Protein AF-A0A1Q7IIH7-F1 (afdb_monomer_lite)

Radius of gyration: 14.43 Å; chains: 1; bounding box: 34×41×33 Å

Sequence (110 aa):
MTESLAAVRNADFKDDLLDLRTRAFYMAWDTARVVYLLNRKYVLTTSWYWKQLFECSEQPRELRRLVETVAGFVNSSRQELVDAAERLWKETMLLVIRRGVSIESSEILV

Foldseek 3Di:
DDPLLVQLVVCVVVVPPVSNLVSLLVLLVVLLVLLCVVQVHDDPDPVCSLVVSVVRPQHFVVSNVLSCLSNVVDDDDSVSNNVSSVSSVVSSVVSCVVVVDDDDDPPPPD

pLDDT: mean 93.46, std 8.82, range [53.0, 98.62]

Structure (mmCIF, N/CA/C/O backbone):
data_AF-A0A1Q7IIH7-F1
#
_entry.id   AF-A0A1Q7IIH7-F1
#
loop_
_atom_site.group_PDB
_atom_site.id
_atom_site.type_symbol
_atom_site.label_atom_id
_atom_site.label_alt_id
_atom_site.label_comp_id
_atom_site.label_asym_id
_atom_site.label_entity_id
_atom_site.label_seq_id
_atom_site.pdbx_PDB_ins_code
_atom_site.Cartn_x
_atom_site.Cartn_y
_atom_site.Cartn_z
_atom_site.occupancy
_atom_site.B_iso_or_equiv
_atom_site.auth_seq_id
_atom_site.auth_comp_id
_atom_site.auth_asym_id
_atom_site.auth_atom_id
_atom_site.pdbx_PDB_model_num
ATOM 1 N N . MET A 1 1 ? -4.808 -13.964 -2.008 1.00 79.12 1 MET A N 1
ATOM 2 C CA . MET A 1 1 ? -4.065 -12.852 -2.649 1.00 79.12 1 MET A CA 1
ATOM 3 C C . MET A 1 1 ? -5.088 -11.823 -3.100 1.00 79.12 1 MET A C 1
ATOM 5 O O . MET A 1 1 ? -6.154 -12.250 -3.520 1.00 79.12 1 MET A O 1
ATOM 9 N N . THR A 1 2 ? -4.827 -10.520 -2.964 1.00 90.38 2 THR A N 1
ATOM 10 C CA . THR A 1 2 ? -5.740 -9.476 -3.478 1.00 90.38 2 THR A CA 1
ATOM 11 C C . THR A 1 2 ? -5.361 -9.085 -4.905 1.00 90.38 2 THR A C 1
ATOM 13 O O . THR A 1 2 ? -4.222 -9.299 -5.323 1.00 90.38 2 THR A O 1
ATOM 16 N N . GLU A 1 3 ? -6.302 -8.486 -5.634 1.00 93.69 3 GLU A N 1
ATOM 17 C CA . GLU A 1 3 ? -6.088 -8.018 -7.008 1.00 93.69 3 GLU A CA 1
ATOM 18 C C . GLU A 1 3 ? -4.888 -7.066 -7.120 1.00 93.69 3 GLU A C 1
ATOM 20 O O . GLU A 1 3 ? -4.037 -7.260 -7.983 1.00 93.69 3 GLU A O 1
ATOM 25 N N . SER A 1 4 ? -4.755 -6.096 -6.209 1.00 94.88 4 SER A N 1
ATOM 26 C CA . SER A 1 4 ? -3.679 -5.099 -6.260 1.00 94.88 4 SER A CA 1
ATOM 27 C C . SER A 1 4 ? -2.284 -5.735 -6.177 1.00 94.88 4 SER A C 1
ATOM 29 O O . SER A 1 4 ? -1.395 -5.357 -6.937 1.00 94.88 4 SER A O 1
ATOM 31 N N . LEU A 1 5 ? -2.094 -6.753 -5.322 1.00 96.88 5 LEU A N 1
ATOM 32 C CA . LEU A 1 5 ? -0.820 -7.482 -5.259 1.00 96.88 5 LEU A CA 1
ATOM 33 C C . LEU A 1 5 ? -0.598 -8.334 -6.516 1.00 96.88 5 LEU A C 1
ATOM 35 O O . LEU A 1 5 ? 0.512 -8.377 -7.042 1.00 96.88 5 LEU A O 1
ATOM 39 N N . ALA A 1 6 ? -1.645 -8.996 -7.017 1.00 97.31 6 ALA A N 1
ATOM 40 C CA . ALA A 1 6 ? -1.550 -9.776 -8.248 1.00 97.31 6 ALA A CA 1
ATOM 41 C C . ALA A 1 6 ? -1.147 -8.893 -9.441 1.00 97.31 6 ALA A C 1
ATOM 43 O O . ALA A 1 6 ? -0.299 -9.284 -10.240 1.00 97.31 6 ALA A O 1
ATOM 44 N N . ALA A 1 7 ? -1.692 -7.678 -9.532 1.00 97.75 7 ALA A N 1
ATOM 45 C CA . ALA A 1 7 ? -1.347 -6.719 -10.573 1.00 97.75 7 ALA A CA 1
ATOM 46 C C . ALA A 1 7 ? 0.124 -6.278 -10.496 1.00 97.75 7 ALA A C 1
ATOM 48 O O . ALA A 1 7 ? 0.792 -6.249 -11.526 1.00 97.75 7 ALA A O 1
ATOM 49 N N . VAL A 1 8 ? 0.649 -6.007 -9.293 1.00 97.88 8 VAL A N 1
ATOM 50 C CA . VAL A 1 8 ? 2.078 -5.704 -9.085 1.00 97.88 8 VAL A CA 1
ATOM 51 C C . VAL A 1 8 ? 2.957 -6.865 -9.552 1.00 97.88 8 VAL A C 1
ATOM 53 O O . VAL A 1 8 ? 3.868 -6.655 -10.348 1.00 97.88 8 VAL A O 1
ATOM 56 N N . ARG A 1 9 ? 2.654 -8.097 -9.121 1.00 97.94 9 ARG A N 1
ATOM 57 C CA . ARG A 1 9 ? 3.411 -9.295 -9.523 1.00 97.94 9 ARG A CA 1
ATOM 58 C C . ARG A 1 9 ? 3.379 -9.529 -11.029 1.00 97.94 9 ARG A C 1
ATOM 60 O O . ARG A 1 9 ? 4.389 -9.894 -11.613 1.00 97.94 9 ARG A O 1
ATOM 67 N N . ASN A 1 10 ? 2.229 -9.309 -11.661 1.00 98.00 10 ASN A N 1
ATOM 68 C CA . ASN A 1 10 ? 2.084 -9.467 -13.105 1.00 98.00 10 ASN A CA 1
ATOM 69 C C . ASN A 1 10 ? 2.881 -8.414 -13.880 1.00 98.00 10 ASN A C 1
ATOM 71 O O . ASN A 1 10 ? 3.465 -8.742 -14.909 1.00 98.00 10 ASN A O 1
ATOM 75 N N . ALA A 1 11 ? 2.897 -7.165 -13.410 1.00 97.69 11 ALA A N 1
ATOM 76 C CA . ALA A 1 11 ? 3.690 -6.105 -14.023 1.00 97.69 11 ALA A CA 1
ATOM 77 C C . ALA A 1 11 ? 5.194 -6.377 -13.880 1.00 97.69 11 ALA A C 1
ATOM 79 O O . ALA A 1 11 ? 5.939 -6.248 -14.849 1.00 97.69 11 ALA A O 1
ATOM 80 N N . ASP A 1 12 ? 5.621 -6.846 -12.702 1.00 97.94 12 ASP A N 1
ATOM 81 C CA . ASP A 1 12 ? 6.997 -7.284 -12.480 1.00 97.94 12 ASP A CA 1
ATOM 82 C C . ASP A 1 12 ? 7.365 -8.462 -13.393 1.00 97.94 12 ASP A C 1
ATOM 84 O O . ASP A 1 12 ? 8.369 -8.416 -14.095 1.00 97.94 12 ASP A O 1
ATOM 88 N N . PHE A 1 13 ? 6.514 -9.483 -13.489 1.00 97.56 13 PHE A N 1
ATOM 89 C CA . PHE A 1 13 ? 6.749 -10.627 -14.374 1.00 97.56 13 PHE A CA 1
ATOM 90 C C . PHE A 1 13 ? 6.904 -10.229 -15.852 1.00 97.56 13 PHE A C 1
ATOM 92 O O . PHE A 1 13 ? 7.677 -10.846 -16.582 1.00 97.56 13 PHE A O 1
ATOM 99 N N . LYS A 1 14 ? 6.185 -9.193 -16.298 1.00 97.19 14 LYS A N 1
ATOM 100 C CA . LYS A 1 14 ? 6.247 -8.671 -17.673 1.00 97.19 14 LYS A CA 1
ATOM 101 C C . LYS A 1 14 ? 7.446 -7.760 -17.945 1.00 97.19 14 LYS A C 1
ATOM 103 O O . LYS A 1 14 ? 7.606 -7.346 -19.087 1.00 97.19 14 LYS A O 1
ATOM 108 N N . ASP A 1 15 ? 8.249 -7.439 -16.929 1.00 95.69 15 ASP A N 1
ATOM 109 C CA . ASP A 1 15 ? 9.327 -6.444 -17.013 1.00 95.69 15 ASP A CA 1
ATOM 110 C C . ASP A 1 15 ? 8.843 -5.057 -17.490 1.00 95.69 15 ASP A C 1
ATOM 112 O O . ASP A 1 15 ? 9.557 -4.303 -18.149 1.00 95.69 15 ASP A O 1
ATOM 116 N N . ASP A 1 16 ? 7.600 -4.698 -17.151 1.00 96.25 16 ASP A N 1
ATOM 117 C CA . ASP A 1 16 ? 7.041 -3.382 -17.459 1.00 96.25 16 ASP A CA 1
ATOM 118 C C . ASP A 1 16 ? 7.211 -2.460 -16.249 1.00 96.25 16 ASP A C 1
ATOM 120 O O . ASP A 1 16 ? 6.393 -2.441 -15.327 1.00 96.25 16 ASP A O 1
ATOM 124 N N . LEU A 1 17 ? 8.301 -1.689 -16.232 1.00 95.44 17 LEU A N 1
ATOM 125 C CA . LEU A 1 17 ? 8.606 -0.790 -15.116 1.00 95.44 17 LEU A CA 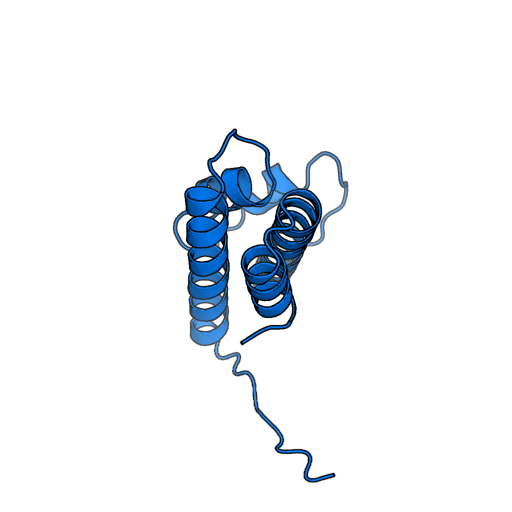1
ATOM 126 C C . LEU A 1 17 ? 7.554 0.318 -14.939 1.00 95.44 17 LEU A C 1
ATOM 128 O O . LEU A 1 17 ? 7.333 0.777 -13.813 1.00 95.44 17 LEU A O 1
ATOM 132 N N . LEU A 1 18 ? 6.929 0.775 -16.028 1.00 96.50 18 LEU A N 1
ATOM 133 C CA . LEU A 1 18 ? 5.913 1.820 -15.959 1.00 96.50 18 LEU A CA 1
ATOM 134 C C . LEU A 1 18 ? 4.636 1.261 -15.329 1.00 96.50 18 LEU A C 1
ATOM 136 O O . LEU A 1 18 ? 4.160 1.830 -14.345 1.00 96.50 18 LEU A O 1
ATOM 140 N N . ASP A 1 19 ? 4.140 0.126 -15.833 1.00 97.88 19 ASP A N 1
ATOM 141 C CA . ASP A 1 19 ? 2.979 -0.554 -15.249 1.00 97.88 19 ASP A CA 1
ATOM 142 C C . ASP A 1 19 ? 3.273 -0.950 -13.798 1.00 97.88 19 ASP A C 1
ATOM 144 O O . ASP A 1 19 ? 2.453 -0.687 -12.923 1.00 97.88 19 ASP A O 1
ATOM 148 N N . LEU A 1 20 ? 4.474 -1.453 -13.488 1.00 98.38 20 LEU A N 1
ATOM 149 C CA . LEU A 1 20 ? 4.866 -1.816 -12.123 1.00 98.38 20 LEU A CA 1
ATOM 150 C C . LEU A 1 20 ? 4.717 -0.639 -11.155 1.00 98.38 20 LEU A C 1
ATOM 152 O O . LEU A 1 20 ? 4.087 -0.780 -10.104 1.00 98.38 20 LEU A O 1
ATOM 156 N N . ARG A 1 21 ? 5.245 0.537 -11.515 1.00 97.81 21 ARG A N 1
ATOM 157 C CA . ARG A 1 21 ? 5.108 1.758 -10.704 1.00 97.81 21 ARG A CA 1
ATOM 158 C C . ARG A 1 21 ? 3.651 2.176 -10.556 1.00 97.81 21 ARG A C 1
ATOM 160 O O . ARG A 1 21 ? 3.229 2.536 -9.459 1.00 97.81 21 ARG A O 1
ATOM 167 N N . THR A 1 22 ? 2.870 2.099 -11.630 1.00 98.06 22 THR A N 1
ATOM 168 C CA . THR A 1 22 ? 1.444 2.434 -11.605 1.00 98.06 22 THR A CA 1
ATOM 169 C C . THR A 1 22 ? 0.648 1.480 -10.708 1.00 98.06 22 THR A C 1
ATOM 171 O O . THR A 1 22 ? -0.140 1.938 -9.877 1.00 98.06 22 THR A O 1
ATOM 174 N N . ARG A 1 23 ? 0.863 0.162 -10.809 1.00 98.19 23 ARG A N 1
ATOM 175 C CA . ARG A 1 23 ? 0.192 -0.841 -9.962 1.00 98.19 23 ARG A CA 1
ATOM 176 C C . ARG A 1 23 ? 0.600 -0.717 -8.503 1.00 98.19 23 ARG A C 1
ATOM 178 O O . ARG A 1 23 ? -0.269 -0.763 -7.633 1.00 98.19 23 ARG A O 1
ATOM 185 N N . ALA A 1 24 ? 1.886 -0.497 -8.238 1.00 98.19 24 ALA A N 1
ATOM 186 C CA . ALA A 1 24 ? 2.386 -0.248 -6.894 1.00 98.19 24 ALA A CA 1
ATOM 187 C C . ALA A 1 24 ? 1.705 0.987 -6.285 1.00 98.19 24 ALA A C 1
ATOM 189 O O . ALA A 1 24 ? 1.111 0.893 -5.210 1.00 98.19 24 ALA A O 1
ATOM 190 N N . PHE A 1 25 ? 1.662 2.106 -7.015 1.00 98.06 25 PHE A N 1
ATOM 191 C CA . PHE A 1 25 ? 0.990 3.323 -6.564 1.00 98.06 25 PHE A CA 1
ATOM 192 C C . PHE A 1 25 ? -0.476 3.074 -6.189 1.00 98.06 25 PHE A C 1
ATOM 194 O O . PHE A 1 25 ? -0.904 3.460 -5.101 1.00 98.06 25 PHE A O 1
ATOM 201 N N . TYR A 1 26 ? -1.245 2.380 -7.034 1.00 97.81 26 TYR A N 1
ATOM 202 C CA . TYR A 1 26 ?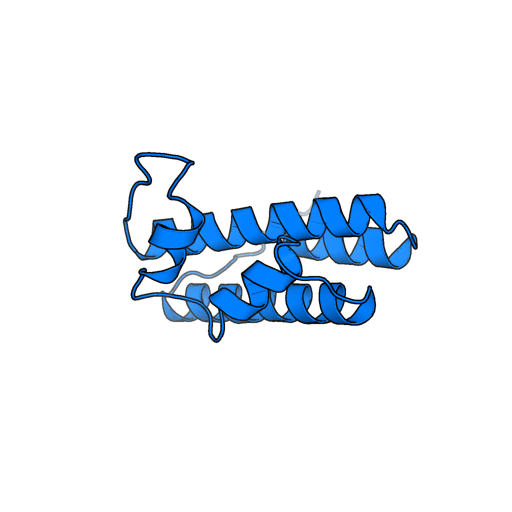 -2.636 2.045 -6.712 1.00 97.81 26 TYR A CA 1
ATOM 203 C C . TYR A 1 26 ? -2.770 1.144 -5.485 1.00 97.81 26 TYR A C 1
ATOM 205 O O . TYR A 1 26 ? -3.665 1.357 -4.668 1.00 97.81 26 TYR A O 1
ATOM 213 N N . MET A 1 27 ? -1.845 0.208 -5.285 1.00 97.62 27 MET A N 1
ATOM 214 C CA . MET A 1 27 ? -1.842 -0.612 -4.081 1.00 97.62 27 MET A CA 1
ATOM 215 C C . MET A 1 27 ? -1.605 0.219 -2.808 1.00 97.62 27 MET A C 1
ATOM 217 O O . MET A 1 27 ? -2.246 -0.043 -1.790 1.00 97.62 27 MET A O 1
ATOM 221 N N . ALA A 1 28 ? -0.761 1.259 -2.849 1.00 98.06 28 ALA A N 1
ATOM 222 C CA . ALA A 1 28 ? -0.626 2.185 -1.720 1.00 98.06 28 ALA A CA 1
ATOM 223 C C . ALA A 1 28 ? -1.952 2.899 -1.400 1.00 98.06 28 ALA A C 1
ATOM 225 O O . ALA A 1 28 ? -2.296 3.061 -0.226 1.00 98.06 28 ALA A O 1
ATOM 226 N N . TRP A 1 29 ? -2.727 3.284 -2.421 1.00 97.19 29 TRP A N 1
ATOM 227 C CA . TRP A 1 29 ? -4.066 3.852 -2.225 1.00 97.19 29 TRP A CA 1
ATOM 228 C C . TRP A 1 29 ? -5.040 2.856 -1.601 1.00 97.19 29 TRP A C 1
ATOM 230 O O . TRP A 1 29 ? -5.788 3.232 -0.698 1.00 97.19 29 TRP A O 1
ATOM 240 N N . ASP A 1 30 ? -5.024 1.600 -2.040 1.00 96.50 30 ASP A N 1
ATOM 241 C CA . ASP A 1 30 ? -5.887 0.555 -1.486 1.00 96.50 30 ASP A CA 1
ATOM 242 C C . ASP A 1 30 ? -5.559 0.271 -0.020 1.00 96.50 30 ASP A C 1
ATOM 244 O O . ASP A 1 30 ? -6.458 0.262 0.824 1.00 96.50 30 ASP A O 1
ATOM 248 N N . THR A 1 31 ? -4.273 0.151 0.322 1.00 97.56 31 THR A N 1
ATOM 249 C CA . THR A 1 31 ? -3.845 0.051 1.722 1.00 97.56 31 THR A CA 1
ATOM 250 C C . THR A 1 31 ? -4.304 1.265 2.527 1.00 97.56 31 THR A C 1
ATOM 252 O O . THR A 1 31 ? -4.829 1.103 3.630 1.00 97.56 31 THR A O 1
ATOM 255 N N . ALA A 1 32 ? -4.162 2.479 1.989 1.00 97.25 32 ALA A N 1
ATOM 256 C CA . ALA A 1 32 ? -4.601 3.685 2.681 1.00 97.25 32 ALA A CA 1
ATOM 257 C C . ALA A 1 32 ? -6.109 3.668 2.971 1.00 97.25 32 ALA A C 1
ATOM 259 O O . ALA A 1 32 ? -6.521 3.982 4.087 1.00 97.25 32 ALA A O 1
ATOM 260 N N . ARG A 1 33 ? -6.934 3.240 2.008 1.00 95.44 33 ARG A N 1
ATOM 261 C CA . ARG A 1 33 ? -8.390 3.096 2.188 1.00 95.44 33 ARG A CA 1
ATOM 262 C C . ARG A 1 33 ? -8.727 2.113 3.305 1.00 95.44 33 ARG A C 1
ATOM 264 O O . ARG A 1 33 ? -9.572 2.423 4.142 1.00 95.44 33 ARG A O 1
ATOM 271 N N . VAL A 1 34 ? -8.040 0.970 3.360 1.00 96.06 34 VAL A N 1
ATOM 272 C CA . VAL A 1 34 ? -8.205 -0.010 4.446 1.00 96.06 34 VAL A CA 1
ATOM 273 C C . VAL A 1 34 ? -7.860 0.614 5.797 1.00 96.06 34 VAL A C 1
ATOM 275 O O . VAL A 1 34 ? -8.635 0.495 6.744 1.00 96.06 34 VAL A O 1
ATOM 278 N N . VAL A 1 35 ? -6.735 1.325 5.890 1.00 97.38 35 VAL A N 1
ATOM 279 C CA . VAL A 1 35 ? -6.329 2.009 7.126 1.00 97.38 35 VAL A CA 1
ATOM 280 C C . VAL A 1 35 ? -7.382 3.029 7.553 1.00 97.38 35 VAL A C 1
ATOM 282 O O . VAL A 1 35 ? -7.837 2.992 8.695 1.00 97.38 35 VAL A O 1
ATOM 285 N N . TYR A 1 36 ? -7.840 3.898 6.654 1.00 96.94 36 TYR A N 1
ATOM 286 C CA . TYR A 1 36 ? -8.881 4.872 6.982 1.00 96.94 36 TYR A CA 1
ATOM 287 C C . TYR A 1 36 ? -10.175 4.227 7.464 1.00 96.94 36 TYR A C 1
ATOM 289 O O . TYR A 1 36 ? -10.739 4.671 8.467 1.00 96.94 36 TYR A O 1
ATOM 297 N N . LEU A 1 37 ? -10.608 3.157 6.797 1.00 95.56 37 LEU A N 1
ATOM 298 C CA . LEU A 1 37 ? -11.805 2.415 7.169 1.00 95.56 37 LEU A CA 1
ATOM 299 C C . LEU A 1 37 ? -11.689 1.844 8.587 1.00 95.56 37 LEU A C 1
ATOM 301 O O . LEU A 1 37 ? -12.582 2.048 9.410 1.00 95.56 37 LEU A O 1
ATOM 305 N N . LEU A 1 38 ? -10.568 1.191 8.904 1.00 95.00 38 LEU A N 1
ATOM 306 C CA . LEU A 1 38 ? -10.333 0.604 10.227 1.00 95.00 38 LEU A CA 1
ATOM 307 C C . LEU A 1 38 ? -10.242 1.657 11.339 1.00 95.00 38 LEU A C 1
ATOM 309 O O . LEU A 1 38 ? -10.639 1.388 12.472 1.00 95.00 38 LEU A O 1
ATOM 313 N N . ASN A 1 39 ? -9.779 2.864 11.012 1.00 95.56 39 ASN A N 1
ATOM 314 C CA . ASN A 1 39 ? -9.748 4.001 11.933 1.00 95.56 39 ASN A CA 1
ATOM 315 C C . ASN A 1 39 ? -11.057 4.813 11.938 1.00 95.56 39 ASN A C 1
ATOM 317 O O . ASN A 1 39 ? -11.138 5.807 12.657 1.00 95.56 39 ASN A O 1
ATOM 321 N N . ARG A 1 40 ? -12.071 4.430 11.143 1.00 95.00 40 ARG A N 1
ATOM 322 C CA . ARG A 1 40 ? -13.337 5.172 10.963 1.00 95.00 40 ARG A CA 1
ATOM 323 C C . ARG A 1 40 ? -13.118 6.654 10.628 1.00 95.00 40 ARG A C 1
ATOM 325 O O . ARG A 1 40 ? -13.856 7.524 11.089 1.00 95.00 40 ARG A O 1
ATOM 332 N N . LYS A 1 41 ? -12.077 6.948 9.846 1.00 93.81 41 LYS A N 1
ATOM 333 C CA . LYS A 1 41 ? -11.637 8.312 9.542 1.00 93.81 41 LYS A CA 1
ATOM 334 C C . LYS A 1 41 ? -12.020 8.676 8.111 1.00 93.81 41 LYS A C 1
ATOM 336 O O . LYS A 1 41 ? -11.538 8.068 7.161 1.00 93.81 41 LYS A O 1
ATOM 341 N N . TYR A 1 42 ? -12.864 9.694 7.970 1.00 88.38 42 TYR A N 1
ATOM 342 C CA . TYR A 1 42 ? -13.195 10.294 6.679 1.00 88.38 42 TYR A CA 1
ATOM 343 C C . TYR A 1 42 ? -12.129 11.316 6.285 1.00 88.38 42 TYR A C 1
ATOM 345 O O . TYR A 1 42 ? -11.704 12.131 7.106 1.00 88.38 42 TYR A O 1
ATOM 353 N N . VAL A 1 43 ? -11.708 11.283 5.022 1.00 86.44 43 VAL A N 1
ATOM 354 C CA . VAL A 1 43 ? -10.722 12.226 4.489 1.00 86.44 43 VAL A CA 1
ATOM 355 C C . VAL A 1 43 ? -11.445 13.402 3.849 1.00 86.44 43 VAL A C 1
ATOM 357 O O . VAL A 1 43 ? -12.191 13.228 2.891 1.00 86.44 43 VAL A O 1
ATOM 360 N N . LEU A 1 44 ? -11.225 14.601 4.389 1.00 79.12 44 LEU A N 1
ATOM 361 C CA . LEU A 1 44 ? -11.908 15.820 3.942 1.00 79.12 44 LEU A CA 1
ATOM 362 C C . LEU A 1 44 ? -11.219 16.482 2.742 1.00 79.12 44 LEU A C 1
ATOM 364 O O . LEU A 1 44 ? -11.875 17.176 1.971 1.00 79.12 44 LEU A O 1
ATOM 368 N N . THR A 1 45 ? -9.904 16.290 2.578 1.00 86.25 45 THR A N 1
ATOM 369 C CA . THR A 1 45 ? -9.129 16.886 1.480 1.00 86.25 45 THR A CA 1
ATOM 370 C C . THR A 1 45 ? -8.058 15.927 0.969 1.00 86.25 45 THR A C 1
ATOM 372 O O . THR A 1 45 ? -7.418 15.205 1.735 1.00 86.25 45 THR A O 1
ATOM 375 N N . THR A 1 46 ? -7.819 15.937 -0.343 1.00 83.19 46 THR A N 1
ATOM 376 C CA . THR A 1 46 ? -6.766 15.125 -0.974 1.00 83.19 46 THR A CA 1
ATOM 377 C C . THR A 1 46 ? -5.367 15.660 -0.679 1.00 83.19 46 THR A C 1
ATOM 379 O O . THR A 1 46 ? -4.422 14.881 -0.586 1.00 83.19 46 THR A O 1
ATOM 382 N N . SER A 1 47 ? -5.226 16.968 -0.446 1.00 86.94 47 SER A N 1
ATOM 383 C CA . SER A 1 47 ? -3.936 17.606 -0.161 1.00 86.94 47 SER A CA 1
ATOM 384 C C . SER A 1 47 ? -3.269 17.080 1.112 1.00 86.94 47 SER A C 1
ATOM 386 O O . SER A 1 47 ? -2.053 17.169 1.246 1.00 86.94 47 SER A O 1
ATOM 388 N N . TRP A 1 48 ? -4.049 16.586 2.080 1.00 88.50 48 TRP A N 1
ATOM 389 C CA . TRP A 1 48 ? -3.545 16.105 3.374 1.00 88.50 48 TRP A CA 1
ATOM 390 C C . TRP A 1 48 ? -3.700 14.592 3.539 1.00 88.50 48 TRP A C 1
ATOM 392 O O . TRP A 1 48 ? -3.481 14.082 4.635 1.00 88.50 48 TRP A O 1
ATOM 402 N N . TYR A 1 49 ? -4.040 13.881 2.460 1.00 93.75 49 TYR A N 1
ATOM 403 C CA . TYR A 1 49 ? -4.333 12.450 2.471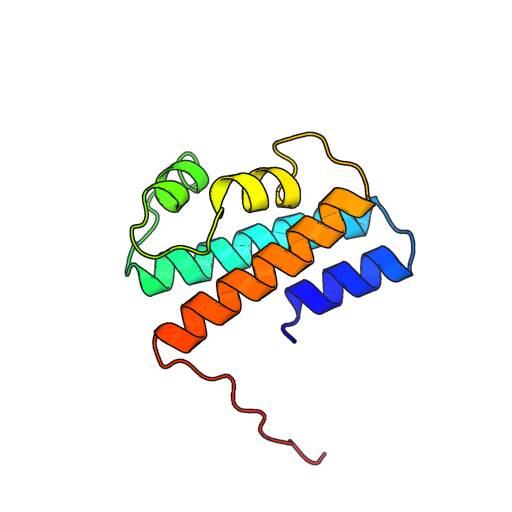 1.00 93.75 49 TYR A CA 1
ATOM 404 C C . TYR A 1 49 ? -3.204 11.659 3.155 1.00 93.75 49 TYR A C 1
ATOM 406 O O . TYR A 1 49 ? -3.342 11.201 4.283 1.00 93.75 49 TYR A O 1
ATOM 414 N N . TRP A 1 50 ? -2.006 11.615 2.577 1.00 95.25 50 TRP A N 1
ATOM 415 C CA . TRP A 1 50 ? -0.904 10.823 3.144 1.00 95.25 50 TRP A CA 1
ATOM 416 C C . TRP A 1 50 ? -0.491 11.248 4.558 1.00 95.25 50 TRP A C 1
ATOM 418 O O . TRP A 1 50 ? -0.206 10.400 5.400 1.00 95.25 50 TRP A O 1
ATOM 428 N N . LYS A 1 51 ? -0.543 12.549 4.867 1.00 94.00 51 LYS A N 1
ATOM 429 C CA . LYS A 1 51 ? -0.283 13.044 6.225 1.00 94.00 51 LYS A CA 1
ATOM 430 C C . LYS A 1 51 ? -1.281 12.456 7.226 1.00 94.00 51 LYS A C 1
ATOM 432 O O . LYS A 1 51 ? -0.876 11.873 8.227 1.00 94.00 51 LYS A O 1
ATOM 437 N N . GLN A 1 52 ? -2.575 12.564 6.931 1.00 95.56 52 GLN A N 1
ATOM 438 C CA . GLN A 1 52 ? -3.637 12.055 7.794 1.00 95.56 52 GLN A CA 1
ATOM 439 C C . GLN A 1 52 ? -3.616 10.532 7.927 1.00 95.56 52 GLN A C 1
ATOM 441 O O . GLN A 1 52 ? -4.044 10.031 8.969 1.00 95.56 52 GLN A O 1
ATOM 446 N N . LEU A 1 53 ? -3.160 9.822 6.891 1.00 96.69 53 LEU A N 1
ATOM 447 C CA . LEU A 1 53 ? -2.965 8.376 6.912 1.00 96.69 53 LEU A CA 1
ATOM 448 C C . LEU A 1 53 ? -1.911 7.987 7.953 1.00 96.69 53 LEU A C 1
ATOM 450 O O . LEU A 1 53 ? -2.144 7.098 8.764 1.00 96.69 53 LEU A O 1
ATOM 454 N N . PHE A 1 54 ? -0.766 8.672 7.968 1.00 96.81 54 PHE A N 1
ATOM 455 C CA . PHE A 1 54 ? 0.333 8.353 8.888 1.00 96.81 54 PHE A CA 1
ATOM 456 C C . PHE A 1 54 ? 0.064 8.749 10.347 1.00 96.81 54 PHE A C 1
ATOM 458 O O . PHE A 1 54 ? 0.830 8.374 11.232 1.00 96.81 54 PHE A O 1
ATOM 465 N N . GLU A 1 55 ? -0.999 9.510 10.597 1.00 94.94 55 GLU A N 1
ATOM 466 C CA . GLU A 1 55 ? -1.481 9.878 11.934 1.00 94.94 55 GLU A CA 1
ATOM 467 C C . GLU A 1 55 ? -2.523 8.884 12.482 1.00 94.94 55 GLU A C 1
ATOM 469 O O . GLU A 1 55 ? -2.976 9.031 13.616 1.00 94.94 55 GLU A O 1
ATOM 474 N N . CYS A 1 56 ? -2.951 7.891 11.694 1.00 96.50 56 CYS A N 1
ATOM 475 C CA . CYS A 1 56 ? -3.874 6.856 12.154 1.00 96.50 56 CYS A CA 1
ATOM 476 C C . CYS A 1 56 ? -3.226 5.958 13.221 1.00 96.50 56 CYS A C 1
ATOM 478 O O . CYS A 1 56 ? -2.071 5.549 13.089 1.00 96.50 56 CYS A O 1
ATOM 480 N N . SER A 1 57 ? -3.984 5.612 14.267 1.00 95.44 57 SER A N 1
ATOM 481 C CA . SER A 1 57 ? -3.498 4.732 15.337 1.00 95.44 57 SER A CA 1
ATOM 482 C C . SER A 1 57 ? -3.379 3.287 14.861 1.00 95.44 57 SER A C 1
ATOM 484 O O . SER A 1 57 ? -2.408 2.601 15.171 1.00 95.44 57 SER A O 1
ATOM 486 N N . GLU A 1 58 ? -4.347 2.830 14.067 1.00 95.69 58 GLU A N 1
ATOM 487 C CA . GLU A 1 58 ? -4.363 1.480 13.514 1.00 95.69 58 GLU A CA 1
ATOM 488 C C . GLU A 1 58 ? -3.704 1.471 12.146 1.00 95.69 58 GLU A C 1
ATOM 490 O O . GLU A 1 58 ? -4.293 1.933 11.172 1.00 95.69 58 GLU A O 1
ATOM 495 N N . GLN A 1 59 ? -2.487 0.945 12.060 1.00 97.12 59 GLN A N 1
ATOM 496 C CA . GLN A 1 59 ? -1.733 0.925 10.811 1.00 97.12 59 GLN A CA 1
ATOM 497 C C . GLN A 1 59 ? -0.852 -0.327 10.668 1.00 97.12 59 GLN A C 1
ATOM 499 O O . GLN A 1 59 ? -0.468 -0.942 11.671 1.00 97.12 59 GLN A O 1
ATOM 504 N N . PRO A 1 60 ? -0.525 -0.724 9.422 1.00 97.19 60 PRO A N 1
ATOM 505 C CA . PRO A 1 60 ? 0.518 -1.701 9.129 1.00 97.19 60 PRO A CA 1
ATOM 506 C C . PRO A 1 60 ? 1.851 -1.309 9.775 1.00 97.19 60 PRO A C 1
ATOM 508 O O . PRO A 1 60 ? 2.148 -0.122 9.950 1.00 97.19 60 PRO A O 1
ATOM 511 N N . ARG A 1 61 ? 2.691 -2.295 10.106 1.00 97.31 61 ARG A N 1
ATOM 512 C CA . ARG A 1 61 ? 4.049 -1.996 10.579 1.00 97.31 61 ARG A CA 1
ATOM 513 C C . ARG A 1 61 ? 4.825 -1.283 9.479 1.00 97.31 61 ARG A C 1
ATOM 515 O O . ARG A 1 61 ? 4.736 -1.665 8.317 1.00 97.31 61 ARG A O 1
ATOM 522 N N . GLU A 1 62 ? 5.581 -0.259 9.869 1.00 97.38 62 GLU A N 1
ATOM 523 C CA . GLU A 1 62 ? 6.400 0.546 8.953 1.00 97.38 62 GLU A CA 1
ATOM 524 C C . GLU A 1 62 ? 5.602 1.202 7.808 1.00 97.38 62 GLU A C 1
ATOM 526 O O . GLU A 1 62 ? 6.183 1.513 6.768 1.00 97.38 62 GLU A O 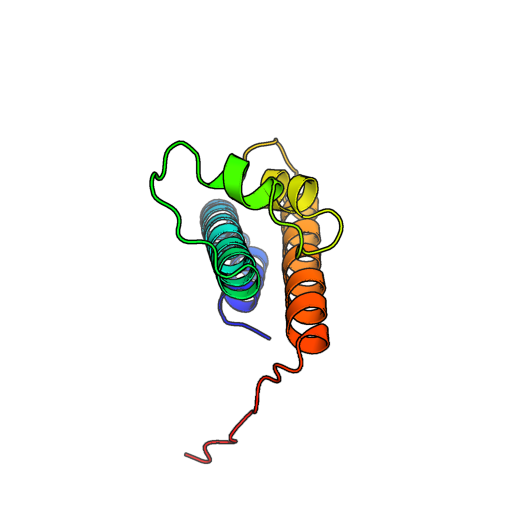1
ATOM 531 N N . LEU A 1 63 ? 4.291 1.438 7.993 1.00 98.12 63 LEU A N 1
ATOM 532 C CA . LEU A 1 63 ? 3.389 1.941 6.948 1.00 98.12 63 LEU A CA 1
ATOM 533 C C . LEU A 1 63 ? 3.996 3.100 6.153 1.00 98.12 63 LEU A C 1
ATOM 535 O O . LEU A 1 63 ? 3.990 3.057 4.928 1.00 98.12 63 LEU A O 1
ATOM 539 N N . ARG A 1 64 ? 4.532 4.117 6.841 1.00 98.31 64 ARG A N 1
ATOM 540 C CA . ARG A 1 64 ? 5.110 5.298 6.189 1.00 98.31 64 ARG A CA 1
ATOM 541 C C . ARG A 1 64 ? 6.225 4.932 5.216 1.00 98.31 64 ARG A C 1
ATOM 543 O O . ARG A 1 64 ? 6.119 5.275 4.047 1.00 98.31 64 ARG A O 1
ATOM 550 N N . ARG A 1 65 ? 7.235 4.191 5.682 1.00 98.31 65 ARG A N 1
ATOM 551 C CA . ARG A 1 65 ? 8.381 3.775 4.861 1.00 98.31 65 ARG A CA 1
ATOM 552 C C . ARG A 1 65 ? 7.916 2.993 3.635 1.00 98.31 65 ARG A C 1
ATOM 554 O O . ARG A 1 65 ? 8.355 3.260 2.524 1.00 98.31 65 ARG A O 1
ATOM 561 N N . LEU A 1 66 ? 7.009 2.038 3.841 1.00 98.56 66 LEU A N 1
ATOM 562 C CA . LEU A 1 66 ? 6.499 1.190 2.767 1.00 98.56 66 LEU A CA 1
ATOM 563 C C . LEU A 1 66 ? 5.686 1.991 1.744 1.00 98.56 66 LEU A C 1
ATOM 565 O O . LEU A 1 66 ? 5.884 1.821 0.547 1.00 98.56 66 LEU A O 1
ATOM 569 N N . VAL A 1 67 ? 4.806 2.888 2.196 1.00 98.44 67 VAL A N 1
ATOM 570 C CA . VAL A 1 67 ? 4.021 3.761 1.312 1.00 98.44 67 VAL A CA 1
ATOM 571 C C . VAL A 1 67 ? 4.919 4.733 0.561 1.00 98.44 67 VAL A C 1
ATOM 573 O O . VAL A 1 67 ? 4.714 4.915 -0.629 1.00 98.44 67 VAL A O 1
ATOM 576 N N . GLU A 1 68 ? 5.917 5.336 1.204 1.00 98.25 68 GLU A N 1
ATOM 577 C CA . GLU A 1 68 ? 6.852 6.245 0.535 1.00 98.25 68 GLU A CA 1
ATOM 578 C C . GLU A 1 68 ? 7.571 5.556 -0.633 1.00 98.25 68 GLU A C 1
ATOM 580 O O . GLU A 1 68 ? 7.681 6.145 -1.710 1.00 98.25 68 GLU A O 1
ATOM 585 N N . THR A 1 69 ? 7.991 4.298 -0.460 1.00 98.50 69 THR A N 1
ATOM 586 C CA . THR A 1 69 ? 8.568 3.484 -1.540 1.00 98.50 69 THR A CA 1
ATOM 587 C C . THR A 1 69 ? 7.528 3.129 -2.604 1.00 98.50 69 THR A C 1
ATOM 589 O O . THR A 1 69 ? 7.726 3.416 -3.782 1.00 98.50 69 THR A O 1
ATOM 592 N N . VAL A 1 70 ? 6.405 2.531 -2.201 1.00 98.19 70 VAL A N 1
ATOM 593 C CA . VAL A 1 70 ? 5.387 1.978 -3.112 1.00 98.19 70 VAL A CA 1
ATOM 594 C C . VAL A 1 70 ? 4.651 3.070 -3.898 1.00 98.19 70 VAL A C 1
ATOM 596 O O . VAL A 1 70 ? 4.310 2.872 -5.061 1.00 98.19 70 VAL A O 1
ATOM 599 N N . ALA A 1 71 ? 4.433 4.239 -3.293 1.00 97.38 71 ALA A N 1
ATOM 600 C CA . ALA A 1 71 ? 3.809 5.392 -3.935 1.00 97.38 71 ALA A CA 1
ATOM 601 C C . ALA A 1 71 ? 4.800 6.257 -4.737 1.00 97.38 71 ALA A C 1
ATOM 603 O O . ALA A 1 71 ? 4.384 7.230 -5.364 1.00 97.38 71 ALA A O 1
ATOM 604 N N . GLY A 1 72 ? 6.096 5.921 -4.724 1.00 96.69 72 GLY A N 1
ATOM 605 C CA . GLY A 1 72 ? 7.125 6.630 -5.486 1.00 96.69 72 GLY A CA 1
ATOM 606 C C . GLY A 1 72 ? 7.484 8.013 -4.936 1.00 96.69 72 GLY A C 1
ATOM 607 O O . GLY A 1 72 ? 7.912 8.876 -5.698 1.00 96.69 72 GLY A O 1
ATOM 608 N N . PHE A 1 73 ? 7.310 8.250 -3.632 1.00 96.06 73 PHE A N 1
ATOM 609 C CA . PHE A 1 73 ? 7.747 9.497 -2.983 1.00 96.06 73 PHE A CA 1
ATOM 610 C C . PHE A 1 73 ? 9.256 9.525 -2.749 1.00 96.06 73 PHE A C 1
ATOM 612 O O . PHE A 1 73 ? 9.850 10.596 -2.640 1.00 96.06 73 PHE A O 1
ATOM 619 N N . VAL A 1 74 ? 9.869 8.344 -2.687 1.00 97.44 74 VAL A N 1
ATOM 620 C CA . VAL A 1 74 ? 11.316 8.166 -2.640 1.00 97.44 74 VAL A CA 1
ATOM 621 C C . VAL A 1 74 ? 11.774 7.321 -3.821 1.00 97.44 74 VAL A C 1
ATOM 623 O O . VAL A 1 74 ? 11.047 6.456 -4.316 1.00 97.44 74 VAL A O 1
ATOM 626 N N . ASN A 1 75 ? 13.006 7.561 -4.263 1.00 95.56 75 ASN A N 1
ATOM 627 C CA . ASN A 1 75 ? 13.632 6.715 -5.268 1.00 95.56 75 ASN A CA 1
ATOM 628 C C . ASN A 1 75 ? 13.825 5.302 -4.710 1.00 95.56 75 ASN A C 1
ATOM 630 O O . ASN A 1 75 ? 14.219 5.127 -3.559 1.00 95.56 75 ASN A O 1
ATOM 634 N N . SER A 1 76 ? 13.559 4.309 -5.548 1.00 96.81 76 SER A N 1
ATOM 635 C CA . SER A 1 76 ? 13.762 2.898 -5.243 1.00 96.81 76 SER A CA 1
ATOM 636 C C . SER A 1 76 ? 14.156 2.148 -6.508 1.00 96.81 76 SER A C 1
ATOM 638 O O . SER A 1 76 ? 13.769 2.512 -7.626 1.00 96.81 76 SER A O 1
ATOM 640 N N . SER A 1 77 ? 14.959 1.108 -6.332 1.00 97.56 77 SER A N 1
ATOM 641 C CA . SER A 1 77 ? 15.190 0.101 -7.357 1.00 97.56 77 SER A CA 1
ATOM 642 C C . SER A 1 77 ? 13.919 -0.715 -7.603 1.00 97.56 77 SER A C 1
ATOM 644 O O . SER A 1 77 ? 12.996 -0.750 -6.787 1.00 97.56 77 SER A O 1
ATOM 646 N N . ARG A 1 78 ? 13.883 -1.416 -8.738 1.00 97.31 78 ARG A N 1
ATOM 647 C CA . ARG A 1 78 ? 12.785 -2.329 -9.072 1.00 97.31 78 ARG A CA 1
ATOM 648 C C . ARG A 1 78 ? 12.562 -3.378 -7.978 1.00 97.31 78 ARG A C 1
ATOM 650 O O . ARG A 1 78 ? 11.424 -3.588 -7.576 1.00 97.31 78 ARG A O 1
ATOM 657 N N . GLN A 1 79 ? 13.638 -3.981 -7.469 1.00 97.81 79 GLN A N 1
ATOM 658 C CA . GLN A 1 79 ? 13.543 -5.000 -6.423 1.00 97.81 79 GLN A CA 1
ATOM 659 C C . GLN A 1 79 ? 12.998 -4.419 -5.115 1.00 97.81 79 GLN A C 1
ATOM 661 O O . GLN A 1 79 ? 12.084 -4.987 -4.528 1.00 97.81 79 GLN A O 1
ATOM 666 N N . GLU A 1 80 ? 13.493 -3.252 -4.690 1.00 98.31 80 GLU A N 1
ATOM 667 C CA . GLU A 1 80 ? 12.992 -2.584 -3.481 1.00 98.31 80 GLU A CA 1
ATOM 668 C C . GLU A 1 80 ? 11.505 -2.236 -3.591 1.00 98.31 80 GLU A C 1
ATOM 670 O O . GLU A 1 80 ? 10.778 -2.352 -2.606 1.00 98.31 80 GLU A O 1
ATOM 675 N N . LEU A 1 81 ? 11.040 -1.838 -4.780 1.00 98.56 81 LEU A N 1
ATOM 676 C CA . LEU A 1 81 ? 9.629 -1.562 -5.031 1.00 98.56 81 LEU A CA 1
ATOM 677 C C . LEU A 1 81 ? 8.767 -2.823 -4.878 1.00 98.56 81 LEU A C 1
ATOM 679 O O . LEU A 1 81 ? 7.735 -2.775 -4.207 1.00 98.56 81 LEU A O 1
ATOM 683 N N . VAL A 1 82 ? 9.196 -3.945 -5.463 1.00 98.38 82 VAL A N 1
ATOM 684 C CA . VAL A 1 82 ? 8.492 -5.234 -5.365 1.00 98.38 82 VAL A CA 1
ATOM 685 C C . VAL A 1 82 ? 8.474 -5.731 -3.918 1.00 98.38 82 VAL A C 1
ATOM 687 O O . VAL A 1 82 ? 7.409 -6.058 -3.393 1.00 98.38 82 VAL A O 1
ATOM 690 N N . ASP A 1 83 ? 9.616 -5.705 -3.232 1.00 98.56 83 ASP A N 1
ATOM 691 C CA . ASP A 1 83 ? 9.726 -6.148 -1.840 1.00 98.56 83 ASP A CA 1
ATOM 692 C C . ASP A 1 83 ? 8.878 -5.281 -0.901 1.00 98.56 83 ASP A C 1
ATOM 694 O O . ASP A 1 83 ? 8.180 -5.793 -0.017 1.00 98.56 83 ASP A O 1
ATOM 698 N N . ALA A 1 84 ? 8.896 -3.958 -1.098 1.00 98.62 84 ALA A N 1
ATOM 699 C CA . ALA A 1 84 ? 8.056 -3.040 -0.340 1.00 98.62 84 ALA A CA 1
ATOM 700 C C . ALA A 1 84 ? 6.571 -3.288 -0.617 1.00 98.62 84 ALA A C 1
ATOM 702 O O . ALA A 1 84 ? 5.765 -3.227 0.313 1.00 98.62 84 ALA A O 1
ATOM 703 N N . ALA A 1 85 ? 6.207 -3.618 -1.858 1.00 98.38 85 ALA A N 1
ATOM 704 C CA . ALA A 1 85 ? 4.835 -3.923 -2.214 1.00 98.38 85 ALA A CA 1
ATOM 705 C C . ALA A 1 85 ? 4.334 -5.216 -1.535 1.00 98.38 85 ALA A C 1
ATOM 707 O O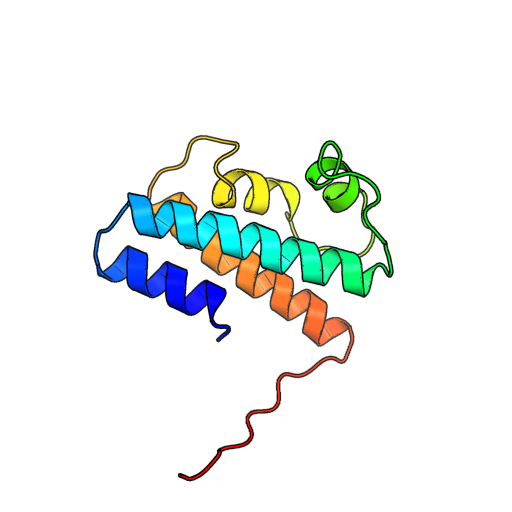 . ALA A 1 85 ? 3.311 -5.210 -0.842 1.00 98.38 85 ALA A O 1
ATOM 708 N N . GLU A 1 86 ? 5.093 -6.306 -1.640 1.00 98.50 86 GLU A N 1
ATOM 709 C CA . GLU A 1 86 ? 4.814 -7.569 -0.943 1.00 98.50 86 GLU A CA 1
ATOM 710 C C . GLU A 1 86 ? 4.656 -7.357 0.566 1.00 98.50 86 GLU A C 1
ATOM 712 O O . GLU A 1 86 ? 3.717 -7.854 1.205 1.00 98.50 86 GLU A O 1
ATOM 717 N N . ARG A 1 87 ? 5.566 -6.571 1.151 1.00 98.56 87 ARG A N 1
ATOM 718 C CA . ARG A 1 87 ? 5.557 -6.271 2.579 1.00 98.56 87 ARG A CA 1
ATOM 719 C C . ARG A 1 87 ? 4.352 -5.427 2.982 1.00 98.56 87 ARG A C 1
ATOM 721 O O . ARG A 1 87 ? 3.723 -5.739 3.995 1.00 98.56 87 ARG A O 1
ATOM 728 N N . LEU A 1 88 ? 4.012 -4.402 2.201 1.00 98.56 88 LEU A N 1
ATOM 729 C CA . LEU A 1 88 ? 2.857 -3.539 2.445 1.00 98.56 88 LEU A CA 1
ATOM 730 C C . LEU A 1 88 ? 1.561 -4.347 2.416 1.00 98.56 88 LEU A C 1
ATOM 732 O O . LEU A 1 88 ? 0.744 -4.226 3.333 1.00 98.56 88 LEU A O 1
ATOM 736 N N . TRP A 1 89 ? 1.402 -5.222 1.422 1.00 97.94 89 TRP A N 1
ATOM 737 C CA . TRP A 1 89 ? 0.259 -6.125 1.347 1.00 97.94 89 TRP A CA 1
ATOM 738 C C . TRP A 1 89 ? 0.184 -7.037 2.574 1.00 97.94 89 TRP A C 1
ATOM 740 O O . TRP A 1 89 ? -0.843 -7.076 3.255 1.00 97.94 89 TRP A O 1
ATOM 750 N N . LYS A 1 90 ? 1.285 -7.722 2.909 1.00 97.75 90 LYS A N 1
ATOM 751 C CA . LYS A 1 90 ? 1.336 -8.653 4.044 1.00 97.75 90 LYS A CA 1
ATOM 752 C C . LYS A 1 90 ? 0.954 -7.975 5.358 1.00 97.75 90 LYS A C 1
ATOM 754 O O . LYS A 1 90 ? 0.120 -8.495 6.097 1.00 97.75 90 LYS A O 1
ATOM 759 N N . GLU A 1 91 ? 1.541 -6.820 5.658 1.00 98.19 91 GLU A N 1
ATOM 760 C CA . GLU A 1 91 ? 1.266 -6.092 6.901 1.00 98.19 91 GLU A CA 1
ATOM 761 C C . GLU A 1 91 ? -0.161 -5.518 6.933 1.00 98.19 91 GLU A C 1
ATOM 763 O O . GLU A 1 91 ? -0.795 -5.506 7.991 1.00 98.19 91 GLU A O 1
ATOM 768 N N . THR A 1 92 ? -0.708 -5.123 5.778 1.00 97.25 92 THR A N 1
ATOM 769 C CA . THR A 1 92 ? -2.121 -4.729 5.652 1.00 97.25 92 THR A CA 1
ATOM 770 C C . THR A 1 92 ? -3.044 -5.905 5.966 1.00 97.25 92 THR A C 1
ATOM 772 O O . THR A 1 92 ? -3.954 -5.771 6.783 1.00 97.25 92 THR A O 1
ATOM 775 N N . MET A 1 93 ? -2.779 -7.087 5.406 1.00 95.81 93 MET A N 1
ATOM 776 C CA . MET A 1 93 ? -3.575 -8.284 5.687 1.00 95.81 93 MET A CA 1
ATOM 777 C C . MET A 1 93 ? -3.485 -8.711 7.155 1.00 95.81 93 MET A C 1
ATOM 779 O O . MET A 1 93 ? -4.502 -9.048 7.756 1.00 95.81 93 MET A O 1
ATOM 783 N N . LEU A 1 94 ? -2.302 -8.635 7.772 1.00 96.06 94 LEU A N 1
ATOM 784 C CA . LEU A 1 94 ? -2.140 -8.901 9.206 1.00 96.06 94 LEU A CA 1
ATOM 785 C C . LEU A 1 94 ? -2.919 -7.907 10.078 1.00 96.06 94 LEU A C 1
ATOM 787 O O . LEU A 1 94 ? -3.411 -8.275 11.145 1.00 96.06 94 LEU A O 1
ATOM 791 N N . LEU A 1 95 ? -3.029 -6.641 9.670 1.00 95.62 95 LEU A N 1
ATOM 792 C CA . LEU A 1 95 ? -3.884 -5.668 10.349 1.00 95.62 95 LEU A CA 1
ATOM 793 C C . LEU A 1 95 ? -5.368 -6.054 10.239 1.00 95.62 95 LEU A C 1
ATOM 795 O O . LEU A 1 95 ? -6.054 -6.091 11.257 1.00 95.62 95 LEU A O 1
ATOM 799 N N . VAL A 1 96 ? -5.834 -6.386 9.034 1.00 93.75 96 VAL A N 1
ATOM 800 C CA . VAL A 1 96 ? -7.228 -6.775 8.755 1.00 93.75 96 VAL A CA 1
ATOM 801 C C . VAL A 1 96 ? -7.628 -8.033 9.539 1.00 93.75 96 VAL A C 1
ATOM 803 O O . VAL A 1 96 ? -8.637 -8.024 10.242 1.00 93.75 96 VAL A O 1
ATOM 806 N N . ILE A 1 97 ? -6.791 -9.075 9.521 1.00 93.75 97 ILE A N 1
ATOM 807 C CA . ILE A 1 97 ? -7.038 -10.334 10.246 1.00 93.75 97 ILE A CA 1
ATOM 808 C C . ILE A 1 97 ? -7.124 -10.098 11.758 1.00 93.75 97 ILE A C 1
ATOM 810 O O . ILE A 1 97 ? -8.025 -10.615 12.415 1.00 93.75 97 ILE A O 1
ATOM 814 N N . ARG A 1 98 ? -6.237 -9.269 12.329 1.00 92.56 98 ARG A N 1
ATOM 815 C CA . ARG A 1 98 ? -6.288 -8.913 13.762 1.00 92.56 98 ARG A CA 1
ATOM 816 C C . ARG A 1 98 ? -7.575 -8.188 14.156 1.00 92.56 98 ARG A C 1
ATOM 818 O O . ARG A 1 98 ? -7.928 -8.186 15.330 1.00 92.56 98 ARG A O 1
ATOM 825 N N . ARG A 1 99 ? -8.272 -7.580 13.195 1.00 89.75 99 ARG A N 1
ATOM 826 C CA . ARG A 1 99 ? -9.579 -6.939 13.385 1.00 89.75 99 ARG A CA 1
ATOM 827 C C . ARG A 1 99 ? -10.760 -7.895 13.203 1.00 89.75 99 ARG A C 1
ATOM 829 O O . ARG A 1 99 ? -11.897 -7.440 13.237 1.00 89.75 99 ARG A O 1
ATOM 836 N N . GLY A 1 100 ? -10.500 -9.195 13.055 1.00 90.31 100 GLY A N 1
ATOM 837 C CA . GLY A 1 100 ? -11.528 -10.224 12.907 1.00 90.31 100 GLY A CA 1
ATOM 838 C C . GLY A 1 100 ? -12.152 -10.271 11.514 1.00 90.31 100 GLY A C 1
ATOM 839 O O . GLY A 1 100 ? -13.191 -10.896 11.341 1.00 90.31 100 GLY A O 1
ATOM 840 N N . VAL A 1 101 ? -11.542 -9.609 10.528 1.00 89.06 101 VAL A N 1
ATOM 841 C CA . VAL A 1 101 ? -12.000 -9.644 9.139 1.00 89.06 101 VAL A CA 1
ATOM 842 C C . VAL A 1 101 ? -11.248 -10.752 8.407 1.00 89.06 101 VAL A C 1
ATOM 844 O O . VAL A 1 101 ? -10.020 -10.718 8.299 1.00 89.06 101 VAL A O 1
ATOM 847 N N . SER A 1 102 ? -11.987 -11.731 7.894 1.00 84.44 102 SER A N 1
ATOM 848 C CA . SER A 1 102 ? -11.481 -12.791 7.023 1.00 84.44 102 SER A CA 1
ATOM 849 C C . SER A 1 102 ? -11.944 -12.566 5.585 1.00 84.44 102 SER A C 1
ATOM 851 O O . SER A 1 102 ? -13.011 -12.013 5.331 1.00 84.44 102 SER A O 1
ATOM 853 N N . ILE A 1 103 ? -11.117 -12.995 4.631 1.00 78.56 103 ILE A N 1
ATOM 854 C CA . ILE A 1 103 ? -11.542 -13.131 3.238 1.00 78.56 103 ILE A CA 1
ATOM 855 C C . ILE A 1 103 ? -12.033 -14.562 3.082 1.00 78.56 103 ILE A C 1
ATOM 857 O O . ILE A 1 103 ? -11.245 -15.500 3.202 1.00 78.56 103 ILE A O 1
ATOM 861 N N . GLU A 1 104 ? -13.324 -14.719 2.831 1.00 81.50 104 GLU A N 1
ATOM 862 C CA . GLU A 1 104 ? -13.902 -16.011 2.492 1.00 81.50 104 GLU A CA 1
ATOM 863 C C . GLU A 1 104 ? -13.799 -16.225 0.985 1.00 81.50 104 GLU A C 1
ATOM 865 O O . GLU A 1 104 ? -14.219 -15.387 0.186 1.00 81.50 104 GLU A O 1
ATOM 870 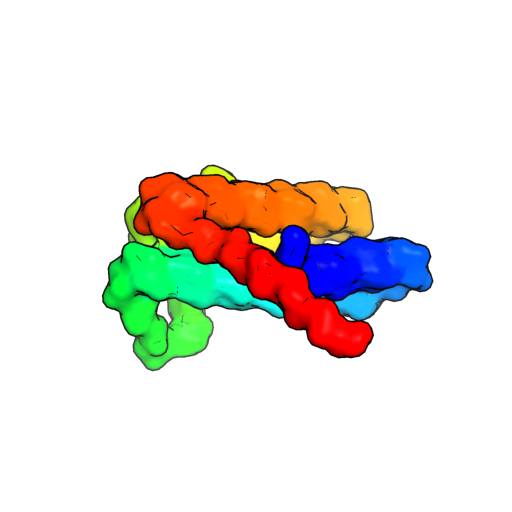N N . SER A 1 105 ? -13.215 -17.355 0.593 1.00 71.12 105 SER A N 1
ATOM 871 C CA . SER A 1 105 ? -13.348 -17.850 -0.769 1.00 71.12 105 SER A CA 1
ATOM 872 C C . SER A 1 105 ? -14.659 -18.615 -0.829 1.00 71.12 105 SER A C 1
ATOM 874 O O . SER A 1 105 ? -14.751 -19.713 -0.285 1.00 71.12 105 SER A O 1
ATOM 876 N N . SER A 1 106 ? -15.668 -18.058 -1.490 1.00 66.25 106 SER A N 1
ATOM 877 C CA . SER A 1 106 ? -16.683 -18.920 -2.083 1.00 66.25 106 SER A CA 1
ATOM 878 C C . SER A 1 106 ? -16.033 -19.494 -3.332 1.00 66.25 106 SER A C 1
ATOM 880 O O . SER A 1 106 ? -15.739 -18.759 -4.273 1.00 66.25 106 SER A O 1
ATOM 882 N N . GLU A 1 107 ? -15.716 -20.789 -3.330 1.00 64.44 107 GLU A N 1
ATOM 883 C CA . GLU A 1 107 ? -15.494 -21.481 -4.595 1.00 64.44 107 GLU A CA 1
ATOM 884 C C . GLU A 1 107 ? -16.797 -21.359 -5.387 1.00 64.44 107 GLU A C 1
ATOM 886 O O . GLU A 1 107 ? -17.749 -22.110 -5.179 1.00 64.44 107 GLU A O 1
ATOM 891 N N . ILE A 1 108 ? -16.883 -20.346 -6.248 1.00 62.03 108 ILE A N 1
ATOM 892 C CA . ILE A 1 108 ? -17.924 -20.298 -7.258 1.00 62.03 108 ILE A CA 1
ATOM 893 C C . ILE A 1 108 ? -17.492 -21.337 -8.288 1.00 62.03 108 ILE A C 1
ATOM 895 O O . ILE A 1 108 ? -16.681 -21.055 -9.168 1.00 62.03 108 ILE A O 1
ATOM 899 N N . LEU A 1 109 ? -17.972 -22.566 -8.108 1.00 56.03 109 LEU A N 1
ATOM 900 C CA . LEU A 1 109 ? -17.946 -23.591 -9.143 1.00 56.03 109 LEU A CA 1
ATOM 901 C C . LEU A 1 109 ? -18.804 -23.059 -10.301 1.00 56.03 109 LEU A C 1
ATOM 903 O O . LEU A 1 109 ? -20.029 -23.013 -10.182 1.00 56.03 109 LEU A O 1
ATOM 907 N N . VAL A 1 110 ? -18.157 -22.585 -11.368 1.00 53.00 110 VAL A N 1
ATOM 908 C CA . VAL A 1 110 ? -18.795 -22.234 -12.649 1.00 53.00 110 VAL A CA 1
ATOM 909 C C . VAL A 1 110 ? -18.564 -23.367 -13.631 1.00 53.00 110 VAL A C 1
ATOM 911 O O . VAL A 1 110 ? -17.398 -23.810 -13.730 1.00 53.00 110 VAL A O 1
#

Secondary structure (DSSP, 8-state):
--HHHHHHHHHHHTT-HHHHHHHHHHHHHHHHHHHHHHTT-----GGGHHHHHHT-SS--TTHHHHHHHHTTSS---HHHHHHHHHHHHHHHHHHHHHTT----------